Protein AF-A0A437STB2-F1 (afdb_monomer)

pLDDT: mean 73.08, std 23.07, range [29.92, 98.06]

Secondary structure (DSSP, 8-state):
--------S-SS--HHHHHHHHHTT----SS----------------------HHHHHHHHHHHHHHHHHHHHHHHHHHHHHHHHHHHHHHHHHHHHHHHHHHHHHHHHHHHHHS--S--HHHHHHHHHHHHHHHHHHHHHHHHHHHHHTT-

Nearest PDB structures (foldseek):
  5c22-assembly3_C  TM=7.220E-01  e=4.995E+00  Escherichia coli
  5c22-assembly4_D  TM=6.986E-01  e=6.053E+00  Escherichia coli
  4abm-assembly3_D  TM=5.352E-01  e=2.806E+00  Homo sapiens
  3sog-assembly1_A-2  TM=7.390E-01  e=8.890E+00  Homo sapiens

Organism: NCBI:txid2495899

Sequence (152 aa):
MRVYHKQPDQQDKTLAEWTKETNAASPPDKHGGIIGWVHHKTAPVVVPKQEVPIGTRRKRMEVSYMYLQRALAQEKEDAKEYKNMVKATQLIDKLEAEKNEYIDKTLKIDDKIISPTGISDTQVKLLSVERNALRTLTNVVDMRIDDLKEQD

Structure (mmCIF, N/CA/C/O backbone):
data_AF-A0A437STB2-F1
#
_entry.id   AF-A0A437STB2-F1
#
loop_
_atom_site.group_PDB
_atom_site.id
_atom_site.type_symbol
_atom_site.label_atom_id
_atom_site.label_alt_id
_atom_site.label_comp_id
_atom_site.label_asym_id
_atom_site.label_entity_id
_atom_site.label_seq_id
_atom_site.pdbx_PDB_ins_code
_atom_site.Cartn_x
_atom_site.Cartn_y
_atom_site.Cartn_z
_atom_site.occupancy
_atom_site.B_iso_or_equiv
_atom_site.auth_seq_id
_atom_site.auth_comp_id
_atom_site.auth_asym_id
_atom_site.auth_atom_id
_atom_site.pdbx_PDB_model_num
ATOM 1 N N . MET A 1 1 ? -5.827 -19.748 61.772 1.00 40.12 1 MET A N 1
ATOM 2 C CA . MET A 1 1 ? -6.960 -20.628 61.406 1.00 40.12 1 MET A CA 1
ATOM 3 C C . MET A 1 1 ? -7.453 -20.226 60.024 1.00 40.12 1 MET A C 1
ATOM 5 O O . MET A 1 1 ? -7.802 -19.069 59.844 1.00 40.12 1 MET A O 1
ATOM 9 N N . ARG A 1 2 ? -7.383 -21.137 59.044 1.00 36.78 2 ARG A N 1
ATOM 10 C CA . ARG A 1 2 ? -7.825 -20.923 57.655 1.00 36.78 2 ARG A CA 1
ATOM 11 C C . ARG A 1 2 ? -9.305 -21.290 57.547 1.00 36.78 2 ARG A C 1
ATOM 13 O O . ARG A 1 2 ? -9.672 -22.395 57.938 1.00 36.78 2 ARG A O 1
ATOM 20 N N . VAL A 1 3 ? -10.136 -20.387 57.037 1.00 44.88 3 VAL A N 1
ATOM 21 C CA . VAL A 1 3 ? -11.546 -20.677 56.757 1.00 44.88 3 VAL A CA 1
ATOM 22 C C . VAL A 1 3 ? -11.614 -21.235 55.338 1.00 44.88 3 VAL A C 1
ATOM 24 O O . VAL A 1 3 ? -11.353 -20.522 54.374 1.00 44.88 3 VAL A O 1
ATOM 27 N N . TYR A 1 4 ? -11.878 -22.535 55.221 1.00 46.22 4 TYR A N 1
ATOM 28 C CA . TYR A 1 4 ? -12.057 -23.224 53.946 1.00 46.22 4 TYR A CA 1
ATOM 29 C C . TYR A 1 4 ? -13.280 -22.652 53.217 1.00 46.22 4 TYR A C 1
ATOM 31 O O . TYR A 1 4 ? -14.407 -22.785 53.693 1.00 46.22 4 TYR A O 1
ATOM 39 N N . HIS A 1 5 ? -13.078 -22.040 52.051 1.00 52.22 5 HIS A N 1
ATOM 40 C CA . HIS A 1 5 ? -14.155 -21.851 51.086 1.00 52.22 5 HIS A CA 1
ATOM 41 C C . HIS A 1 5 ? -14.425 -23.213 50.447 1.00 52.22 5 HIS A C 1
ATOM 43 O O . HIS A 1 5 ? -13.621 -23.699 49.656 1.00 52.22 5 HIS A O 1
ATOM 49 N N . LYS A 1 6 ? -15.521 -23.870 50.841 1.00 51.19 6 LYS A N 1
ATOM 50 C CA . LYS A 1 6 ? -16.009 -25.053 50.129 1.00 51.19 6 LYS A CA 1
ATOM 51 C C . LYS A 1 6 ? -16.436 -24.595 48.735 1.00 51.19 6 LYS A C 1
ATOM 53 O O . LYS A 1 6 ? -17.445 -23.906 48.606 1.00 51.19 6 LYS A O 1
ATOM 58 N N . GLN A 1 7 ? -15.643 -24.921 47.720 1.00 50.00 7 GLN A N 1
ATOM 59 C CA . GLN A 1 7 ? -16.095 -24.829 46.337 1.00 50.00 7 GLN A CA 1
ATOM 60 C C . GLN A 1 7 ? -17.222 -25.855 46.131 1.00 50.00 7 GLN A C 1
ATOM 62 O O . GLN A 1 7 ? -17.138 -26.949 46.696 1.00 50.00 7 GLN A O 1
ATOM 67 N N . PRO A 1 8 ? -18.293 -25.516 45.395 1.00 49.81 8 PRO A N 1
ATOM 68 C CA . PRO A 1 8 ? -19.314 -26.486 45.040 1.00 49.81 8 PRO A CA 1
ATOM 69 C C . PRO A 1 8 ? -18.704 -27.520 44.091 1.00 49.81 8 PRO A C 1
ATOM 71 O O . PRO A 1 8 ? -18.278 -27.219 42.980 1.00 49.81 8 PRO A O 1
ATOM 74 N N . ASP A 1 9 ? -18.641 -28.739 44.602 1.00 52.25 9 ASP A N 1
ATOM 75 C CA . ASP A 1 9 ? -18.136 -29.932 43.949 1.00 52.25 9 ASP A CA 1
ATOM 76 C C . ASP A 1 9 ? -19.233 -30.469 43.021 1.00 52.25 9 ASP A C 1
ATOM 78 O O . ASP A 1 9 ? -20.062 -31.268 43.449 1.00 52.25 9 ASP A O 1
ATOM 82 N N . GLN A 1 10 ? -19.345 -29.899 41.813 1.00 57.41 10 GLN A N 1
ATOM 83 C CA . GLN A 1 10 ? -20.030 -30.482 40.645 1.00 57.41 10 GLN A CA 1
ATOM 84 C C . GLN A 1 10 ? -19.929 -29.529 39.444 1.00 57.41 10 GLN A C 1
ATOM 86 O O . GLN A 1 10 ? -20.667 -28.551 39.345 1.00 57.41 10 GLN A O 1
ATOM 91 N N . GLN A 1 11 ? -18.999 -29.818 38.531 1.00 54.62 11 GLN A N 1
ATOM 92 C CA . GLN A 1 11 ? -18.714 -28.997 37.349 1.00 54.62 11 GLN A CA 1
ATOM 93 C C . GLN A 1 11 ? -19.624 -29.258 36.134 1.00 54.62 11 GLN A C 1
ATOM 95 O O . GLN A 1 11 ? -19.541 -28.496 35.179 1.00 54.62 11 GLN A O 1
ATOM 100 N N . ASP A 1 12 ? -20.549 -30.226 36.175 1.00 54.75 12 ASP A N 1
ATOM 101 C CA . ASP A 1 12 ? -21.177 -30.722 34.934 1.00 54.75 12 ASP A CA 1
ATOM 102 C C . ASP A 1 12 ? -22.715 -30.654 34.863 1.00 54.75 12 ASP A C 1
ATOM 104 O O . ASP A 1 12 ? -23.307 -31.258 33.973 1.00 54.75 12 ASP A O 1
ATOM 108 N N . LYS A 1 13 ? -23.404 -29.918 35.747 1.00 56.41 13 LYS A N 1
ATOM 109 C CA . LYS A 1 13 ? -24.867 -29.727 35.632 1.00 56.41 13 LYS A CA 1
ATOM 110 C C . LYS A 1 13 ? -25.205 -28.307 35.198 1.00 56.41 13 LYS A C 1
ATOM 112 O O . LYS A 1 13 ? -24.822 -27.335 35.850 1.00 56.41 13 LYS A O 1
ATOM 117 N N . THR A 1 14 ? -25.961 -28.168 34.112 1.00 63.09 14 THR A N 1
ATOM 118 C CA . THR A 1 14 ? -26.430 -26.848 33.667 1.00 63.09 14 THR A CA 1
ATOM 119 C C . THR A 1 14 ? -27.496 -26.302 34.624 1.00 63.09 14 THR A C 1
ATOM 121 O O . THR A 1 14 ? -28.270 -27.049 35.224 1.00 63.09 14 THR A O 1
ATOM 124 N N . LEU A 1 15 ? -27.581 -24.972 34.756 1.00 50.19 15 LEU A N 1
ATOM 125 C CA . LEU A 1 15 ? -28.520 -24.278 35.660 1.00 50.19 15 LEU A CA 1
ATOM 126 C C . LEU A 1 15 ? -29.998 -24.688 35.441 1.00 50.19 15 LEU A C 1
ATOM 128 O O . LEU A 1 15 ? -30.824 -24.618 36.355 1.00 50.19 15 LEU A O 1
ATOM 132 N N . ALA A 1 16 ? -30.312 -25.148 34.227 1.00 55.56 16 ALA A N 1
ATOM 133 C CA . ALA A 1 16 ? -31.618 -25.648 33.807 1.00 55.56 16 ALA A CA 1
ATOM 134 C C . ALA A 1 16 ? -31.947 -27.067 34.318 1.00 55.56 16 ALA A C 1
ATOM 136 O O . ALA A 1 16 ? -33.120 -27.420 34.434 1.00 55.56 16 ALA A O 1
ATOM 137 N N . GLU A 1 17 ? -30.947 -27.894 34.626 1.00 55.19 17 GLU A N 1
ATOM 138 C CA . GLU A 1 17 ? -31.149 -29.246 35.171 1.00 55.19 17 GLU A CA 1
ATOM 139 C C . GLU A 1 17 ? -31.399 -29.201 36.682 1.00 55.19 17 GLU A C 1
ATOM 141 O O . GLU A 1 17 ? -32.272 -29.903 37.193 1.00 55.19 17 GLU A O 1
ATOM 146 N N . TRP A 1 18 ? -30.734 -28.284 37.388 1.00 51.56 18 TRP A N 1
ATOM 147 C CA . TRP A 1 18 ? -30.904 -28.090 38.833 1.00 51.56 18 TRP A CA 1
ATOM 148 C C . TRP A 1 18 ? -32.314 -27.603 39.217 1.00 51.56 18 TRP A C 1
ATOM 150 O O . TRP A 1 18 ? -32.897 -28.007 40.227 1.00 51.56 18 TRP A O 1
ATOM 160 N N . THR A 1 19 ? -32.913 -26.764 38.369 1.00 54.84 19 THR A N 1
ATOM 161 C CA . THR A 1 19 ? -34.285 -26.258 38.547 1.00 54.84 19 THR A CA 1
ATOM 162 C C . THR A 1 19 ? -35.361 -27.309 38.259 1.00 54.84 19 THR A C 1
ATOM 164 O O . THR A 1 19 ? -36.491 -27.169 38.728 1.00 54.84 19 THR A O 1
ATOM 167 N N . LYS A 1 20 ? -35.036 -28.380 37.525 1.00 55.97 20 LYS A N 1
ATOM 168 C CA . LYS A 1 20 ? -35.959 -29.499 37.287 1.00 55.97 20 LYS A CA 1
ATOM 169 C C . LYS A 1 20 ? -35.970 -30.495 38.450 1.00 55.97 20 LYS A C 1
ATOM 171 O O . LYS A 1 20 ? -37.051 -30.915 38.849 1.00 55.97 20 LYS A O 1
ATOM 176 N N . GLU A 1 21 ? -34.816 -30.815 39.041 1.00 54.25 21 GLU A N 1
ATOM 177 C CA . GLU A 1 21 ? -34.725 -31.728 40.200 1.00 54.25 21 GLU A CA 1
ATOM 178 C C . GLU A 1 21 ? -35.432 -31.167 41.449 1.00 54.25 21 GLU A C 1
ATOM 180 O O . GLU A 1 21 ? -36.109 -31.903 42.163 1.00 54.25 21 GLU A O 1
ATOM 185 N N . THR A 1 22 ? -35.345 -29.855 41.685 1.00 54.16 22 THR A N 1
ATOM 186 C CA . THR A 1 22 ? -35.959 -29.196 42.856 1.00 54.16 22 THR A CA 1
ATOM 187 C C . THR A 1 22 ? -37.484 -29.091 42.781 1.00 54.16 22 THR A C 1
ATOM 189 O O . THR A 1 22 ? -38.143 -29.094 43.818 1.00 54.16 22 THR A O 1
ATOM 192 N N . ASN A 1 23 ? -38.054 -29.061 41.574 1.00 47.94 23 ASN A N 1
ATOM 193 C CA . ASN A 1 23 ? -39.503 -28.991 41.364 1.00 47.94 23 ASN A CA 1
ATOM 194 C C . ASN A 1 23 ? -40.162 -30.365 41.143 1.00 47.94 23 ASN A C 1
ATOM 196 O O . ASN A 1 23 ? -41.381 -30.475 41.242 1.00 47.94 23 ASN A O 1
ATOM 200 N N . ALA A 1 24 ? -39.388 -31.416 40.853 1.00 47.66 24 ALA A N 1
ATOM 201 C CA . ALA A 1 24 ? -39.916 -32.762 40.607 1.00 47.66 24 ALA A CA 1
ATOM 202 C C . ALA A 1 24 ? -40.153 -33.590 41.889 1.00 47.66 24 ALA A C 1
ATOM 204 O O . ALA A 1 24 ? -40.749 -34.663 41.818 1.00 47.66 24 ALA A O 1
ATOM 205 N N . ALA A 1 25 ? -39.715 -33.111 43.059 1.00 46.84 25 ALA A N 1
ATOM 206 C CA . ALA A 1 25 ? -39.772 -33.853 44.323 1.00 46.84 25 ALA A CA 1
ATOM 207 C C . ALA A 1 25 ? -41.051 -33.627 45.161 1.00 46.84 25 ALA A C 1
ATOM 209 O O . ALA A 1 25 ? -41.093 -34.018 46.327 1.00 46.84 25 ALA A O 1
ATOM 210 N N . SER A 1 26 ? -42.105 -33.018 44.610 1.00 45.41 26 SER A N 1
ATOM 211 C CA . SER A 1 26 ? -43.399 -32.904 45.300 1.00 45.41 26 SER A CA 1
ATOM 212 C C . SER A 1 26 ? -44.495 -33.655 44.540 1.00 45.41 26 SER A C 1
ATOM 214 O O . SER A 1 26 ? -44.854 -33.242 43.436 1.00 45.41 26 SER A O 1
ATOM 216 N N . PRO A 1 27 ? -45.062 -34.741 45.101 1.00 41.38 27 PRO A N 1
ATOM 217 C CA . PRO A 1 27 ? -46.317 -35.287 44.604 1.00 41.38 27 PRO A CA 1
ATOM 218 C C . PRO A 1 27 ? -47.457 -34.294 44.898 1.00 41.38 27 PRO A C 1
ATOM 220 O O . PRO A 1 27 ? -47.394 -33.566 45.891 1.00 41.38 27 PRO A O 1
ATOM 223 N N . PRO A 1 28 ? -48.513 -34.248 44.069 1.00 41.75 28 PRO A N 1
ATOM 224 C CA . PRO A 1 28 ? -49.633 -33.351 44.301 1.00 41.75 28 PRO A CA 1
ATOM 225 C C . PRO A 1 28 ? -50.533 -33.924 45.403 1.00 41.75 28 PRO A C 1
ATOM 227 O O . PRO A 1 28 ? -51.248 -34.903 45.175 1.00 41.75 28 PRO A O 1
ATOM 230 N N . ASP A 1 29 ? -50.525 -33.304 46.584 1.00 39.38 29 ASP A N 1
ATOM 231 C CA . ASP A 1 29 ? -51.465 -33.648 47.650 1.00 39.38 29 ASP A CA 1
ATOM 232 C C . ASP A 1 29 ? -52.895 -33.278 47.236 1.00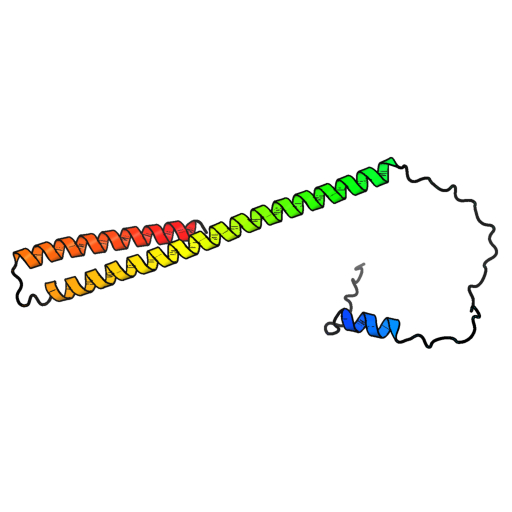 39.38 29 ASP A C 1
ATOM 234 O O . ASP A 1 29 ? -53.276 -32.113 47.084 1.00 39.38 29 ASP A O 1
ATOM 238 N N . LYS A 1 30 ? -53.708 -34.320 47.053 1.00 47.50 30 LYS A N 1
ATOM 239 C CA . LYS A 1 30 ? -55.164 -34.235 47.064 1.00 47.50 30 LYS A CA 1
ATOM 240 C C . LYS A 1 30 ? -55.575 -34.237 48.535 1.00 47.50 30 LYS A C 1
ATOM 242 O O . LYS A 1 30 ? -55.362 -35.233 49.213 1.00 47.50 30 LYS A O 1
ATOM 247 N N . HIS A 1 31 ? -56.194 -33.141 48.971 1.00 35.59 31 HIS A N 1
ATOM 248 C CA . HIS A 1 31 ? -56.654 -32.826 50.335 1.00 35.59 31 HIS A CA 1
ATOM 249 C C . HIS A 1 31 ? -55.629 -32.084 51.201 1.00 35.59 31 HIS A C 1
ATOM 251 O O . HIS A 1 31 ? -54.614 -32.616 51.628 1.00 35.59 31 HIS A O 1
ATOM 257 N N . GLY A 1 32 ? -55.946 -30.813 51.464 1.00 40.25 32 GLY A N 1
ATOM 258 C CA . GLY A 1 32 ? -55.163 -29.932 52.316 1.00 40.25 32 GLY A CA 1
ATOM 259 C C . GLY A 1 32 ? -55.100 -30.415 53.764 1.00 40.25 32 GLY A C 1
ATOM 260 O O . GLY A 1 32 ? -56.118 -30.740 54.372 1.00 40.25 32 GLY A O 1
ATOM 261 N N . GLY A 1 33 ? -53.893 -30.398 54.319 1.00 29.92 33 GLY A N 1
ATOM 262 C CA . GLY A 1 33 ? -53.628 -30.661 55.727 1.00 29.92 33 GLY A CA 1
ATOM 263 C C . GLY A 1 33 ? -52.157 -30.412 56.042 1.00 29.92 33 GLY A C 1
ATOM 264 O O . GLY A 1 33 ? -51.283 -31.135 55.590 1.00 29.92 33 GLY A O 1
ATOM 265 N N . ILE A 1 34 ? -51.896 -29.343 56.786 1.00 37.47 34 ILE A N 1
ATOM 266 C CA . ILE A 1 34 ? -50.579 -28.806 57.147 1.00 37.47 34 ILE A CA 1
ATOM 267 C C . ILE A 1 34 ? -49.876 -29.721 58.169 1.00 37.47 34 ILE A C 1
ATOM 269 O O . ILE A 1 34 ? -50.467 -30.066 59.189 1.00 37.47 34 ILE A O 1
ATOM 273 N N . ILE A 1 35 ? -48.590 -30.016 57.961 1.00 36.50 35 ILE A N 1
ATOM 274 C CA . ILE A 1 35 ? -47.659 -30.582 58.958 1.00 36.50 35 ILE A CA 1
ATOM 275 C C . ILE A 1 35 ? -46.430 -29.655 58.945 1.00 36.50 35 ILE A C 1
ATOM 277 O O . ILE A 1 35 ? -45.842 -29.464 57.892 1.00 36.50 35 ILE A O 1
ATOM 281 N N . GLY A 1 36 ? -45.938 -28.983 59.983 1.00 33.03 36 GLY A N 1
ATOM 282 C CA . GLY A 1 36 ? -46.266 -28.842 61.395 1.00 33.03 36 GLY A CA 1
ATOM 283 C C . GLY A 1 36 ? -45.069 -28.103 62.015 1.00 33.03 36 GLY A C 1
ATOM 284 O O . GLY A 1 36 ? -44.032 -28.712 62.253 1.00 33.03 36 GLY A O 1
ATOM 285 N N . TRP A 1 37 ? -45.162 -26.781 62.209 1.00 33.25 37 TRP A N 1
ATOM 286 C CA . TRP A 1 37 ? -44.113 -25.992 62.873 1.00 33.25 37 TRP A CA 1
ATOM 287 C C . TRP A 1 37 ? -44.360 -25.978 64.383 1.00 33.25 37 TRP A C 1
ATOM 289 O O . TRP A 1 37 ? -45.382 -25.474 64.854 1.00 33.25 37 TRP A O 1
ATOM 299 N N . VAL A 1 38 ? -43.407 -26.521 65.141 1.00 36.69 38 VAL A N 1
ATOM 300 C CA . VAL A 1 38 ? -43.392 -26.525 66.610 1.00 36.69 38 VAL A CA 1
ATOM 301 C C . VAL A 1 38 ? -43.491 -25.086 67.133 1.00 36.69 38 VAL A C 1
ATOM 303 O O . VAL A 1 38 ? -42.616 -24.258 66.890 1.00 36.69 38 VAL A O 1
ATOM 306 N N . HIS A 1 39 ? -44.575 -24.776 67.846 1.00 33.34 39 HIS A N 1
ATOM 307 C CA . HIS A 1 39 ? -44.790 -23.481 68.492 1.00 33.34 39 HIS A CA 1
ATOM 308 C C . HIS A 1 39 ? -43.997 -23.395 69.804 1.00 33.34 39 HIS A C 1
ATOM 310 O O . HIS A 1 39 ? -44.424 -23.921 70.833 1.00 33.34 39 HIS A O 1
ATOM 316 N N . HIS A 1 40 ? -42.873 -22.676 69.802 1.00 37.44 40 HIS A N 1
ATOM 317 C CA . HIS A 1 40 ? -42.320 -22.128 71.040 1.00 37.44 40 HIS A CA 1
ATOM 318 C C . HIS A 1 40 ? -43.216 -20.973 71.510 1.00 37.44 40 HIS A C 1
ATOM 320 O O . HIS A 1 40 ? -43.413 -19.990 70.798 1.00 37.44 40 HIS A O 1
ATOM 326 N N . LYS A 1 41 ? -43.792 -21.104 72.711 1.00 43.00 41 LYS A N 1
ATOM 327 C CA . LYS A 1 41 ? -44.572 -20.050 73.371 1.00 43.00 41 LYS A CA 1
ATOM 328 C C . LYS A 1 41 ? -43.631 -18.963 73.895 1.00 43.00 41 LYS A C 1
ATOM 330 O O . LYS A 1 41 ? -43.239 -18.987 75.057 1.00 43.00 41 LYS A O 1
ATOM 335 N N . THR A 1 42 ? -43.307 -17.991 73.060 1.00 44.72 42 THR A N 1
ATOM 336 C CA . THR A 1 42 ? -42.838 -16.677 73.504 1.00 44.72 42 THR A CA 1
ATOM 337 C C . THR A 1 42 ? -43.772 -15.639 72.908 1.00 44.72 42 THR A C 1
ATOM 339 O O . THR A 1 42 ? -44.008 -15.616 71.702 1.00 44.72 42 THR A O 1
ATOM 342 N N . ALA A 1 43 ? -44.379 -14.828 73.778 1.00 38.41 43 ALA A N 1
ATOM 343 C CA . ALA A 1 43 ? -45.224 -13.712 73.373 1.00 38.41 43 ALA A CA 1
ATOM 344 C C . ALA A 1 43 ? -44.484 -12.865 72.322 1.00 38.41 43 ALA A C 1
ATOM 346 O O . ALA A 1 43 ? -43.274 -12.660 72.472 1.00 38.41 43 ALA A O 1
ATOM 347 N N . PRO A 1 44 ? -45.159 -12.380 71.265 1.00 37.50 44 PRO A N 1
ATOM 348 C CA . PRO A 1 44 ? -44.499 -11.549 70.278 1.00 37.50 44 PRO A CA 1
ATOM 349 C C . PRO A 1 44 ? -44.028 -10.279 70.983 1.00 37.50 44 PRO A C 1
ATOM 351 O O . PRO A 1 44 ? -44.833 -9.455 71.417 1.00 37.50 44 PRO A O 1
ATOM 354 N N . VAL A 1 45 ? -42.710 -10.122 71.109 1.00 38.56 45 VAL A N 1
ATOM 355 C CA . VAL A 1 45 ? -42.119 -8.808 71.340 1.00 38.56 45 VAL A CA 1
ATOM 356 C C . VAL A 1 45 ? -42.608 -7.962 70.174 1.00 38.56 45 VAL A C 1
ATOM 358 O O . VAL A 1 45 ? -42.305 -8.264 69.019 1.00 38.56 45 VAL A O 1
ATOM 361 N N . VAL A 1 46 ? -43.425 -6.950 70.464 1.00 41.53 46 VAL A N 1
ATOM 362 C CA . VAL A 1 46 ? -43.796 -5.930 69.487 1.00 41.53 46 VAL A CA 1
ATOM 363 C C . VAL A 1 46 ? -42.508 -5.186 69.159 1.00 41.53 46 VAL A C 1
ATOM 365 O O . VAL A 1 46 ? -42.150 -4.210 69.810 1.00 41.53 46 VAL A O 1
ATOM 368 N N . VAL A 1 47 ? -41.761 -5.700 68.184 1.00 39.66 47 VAL A N 1
ATOM 369 C CA . VAL A 1 47 ? -40.695 -4.949 67.538 1.00 39.66 47 VAL A CA 1
ATOM 370 C C . VAL A 1 47 ? -41.416 -3.797 66.846 1.00 39.66 47 VAL A C 1
ATOM 372 O O . VAL A 1 47 ? -42.288 -4.063 66.008 1.00 39.66 47 VAL A O 1
ATOM 375 N N . PRO A 1 48 ? -41.134 -2.531 67.201 1.00 41.94 48 PRO A N 1
ATOM 376 C CA . PRO A 1 48 ? -41.678 -1.409 66.458 1.00 41.94 48 PRO A CA 1
ATOM 377 C C . PRO A 1 48 ? -41.354 -1.660 64.990 1.00 41.94 48 PRO A C 1
ATOM 379 O O . PRO A 1 48 ? -40.200 -1.952 64.668 1.00 41.94 48 PRO A O 1
ATOM 382 N N . LYS A 1 49 ? -42.355 -1.599 64.102 1.00 45.91 49 LYS A N 1
ATOM 383 C CA . LYS A 1 49 ? -42.087 -1.529 62.664 1.00 45.91 49 LYS A CA 1
ATOM 384 C C . LYS A 1 49 ? -41.189 -0.317 62.485 1.00 45.91 49 LYS A C 1
ATOM 386 O O . LYS A 1 49 ? -41.661 0.813 62.539 1.00 45.91 49 LYS A O 1
ATOM 391 N N . GLN A 1 50 ? -39.889 -0.556 62.362 1.00 49.12 50 GLN A N 1
ATOM 392 C CA . GLN A 1 50 ? -38.942 0.483 62.042 1.00 49.12 50 GLN A CA 1
ATOM 393 C C . GLN A 1 50 ? -39.282 0.850 60.605 1.00 49.12 50 GLN A C 1
ATOM 395 O O . GLN A 1 50 ? -38.936 0.132 59.667 1.00 49.12 50 GLN A O 1
ATOM 400 N N . GLU A 1 51 ? -40.095 1.893 60.453 1.00 44.03 51 GLU A N 1
ATOM 401 C CA . GLU A 1 51 ? -40.370 2.504 59.168 1.00 44.03 51 GLU A CA 1
ATOM 402 C C . GLU A 1 51 ? -39.011 2.865 58.587 1.00 44.03 51 GLU A C 1
ATOM 404 O O . GLU A 1 51 ? -38.341 3.791 59.045 1.00 44.03 51 GLU A O 1
ATOM 409 N N . VAL A 1 52 ? -38.542 2.058 57.633 1.00 47.28 52 VAL A N 1
ATOM 410 C CA . VAL A 1 52 ? -37.342 2.389 56.877 1.00 47.28 52 VAL A CA 1
ATOM 411 C C . VAL A 1 52 ? -37.659 3.737 56.239 1.00 47.28 52 VAL A C 1
ATOM 413 O O . VAL A 1 52 ? -38.625 3.804 55.471 1.00 47.28 52 VAL A O 1
ATOM 416 N N . PRO A 1 53 ? -36.933 4.816 56.582 1.00 47.16 53 PRO A N 1
ATOM 417 C CA . PRO A 1 53 ? -37.320 6.148 56.159 1.00 47.16 53 PRO A CA 1
ATOM 418 C C . PRO A 1 53 ? -37.470 6.154 54.639 1.00 47.16 53 PRO A C 1
ATOM 420 O O . PRO A 1 53 ? -36.595 5.684 53.917 1.00 47.16 53 PRO A O 1
ATOM 423 N N . ILE A 1 54 ? -38.584 6.682 54.129 1.00 49.66 54 ILE A N 1
ATOM 424 C CA . ILE A 1 54 ? -38.904 6.713 52.688 1.00 49.66 54 ILE A CA 1
ATOM 425 C C . ILE A 1 54 ? -37.733 7.301 51.859 1.00 49.66 54 ILE A C 1
ATOM 427 O O . ILE A 1 54 ? -37.533 6.945 50.694 1.00 49.66 54 ILE A O 1
ATOM 431 N N . GLY A 1 55 ? -36.884 8.122 52.488 1.00 51.78 55 GLY A N 1
ATOM 432 C CA . GLY A 1 55 ? -35.645 8.657 51.925 1.00 51.78 55 GLY A CA 1
ATOM 433 C C . GLY A 1 55 ? -34.537 7.637 51.601 1.00 51.78 55 GLY A C 1
ATOM 434 O O . GLY A 1 55 ? -33.812 7.855 50.632 1.00 51.78 55 GLY A O 1
ATOM 435 N N . THR A 1 56 ? -34.378 6.520 52.325 1.00 52.31 56 THR A N 1
ATOM 436 C CA . THR A 1 56 ? -33.314 5.528 52.033 1.00 52.31 56 THR A CA 1
ATOM 437 C C . THR A 1 56 ? -33.632 4.664 50.814 1.00 52.31 56 THR A C 1
ATOM 439 O O . THR A 1 56 ? -32.717 4.293 50.078 1.00 52.31 56 THR A O 1
ATOM 442 N N . ARG A 1 57 ? -34.913 4.387 50.532 1.00 52.69 57 ARG A N 1
ATOM 443 C CA . ARG A 1 57 ? -35.333 3.603 49.352 1.00 52.69 57 ARG A CA 1
ATOM 444 C C . ARG A 1 57 ? -35.154 4.379 48.042 1.00 52.69 57 ARG A C 1
ATOM 446 O O . ARG A 1 57 ? -34.703 3.799 47.057 1.00 52.69 57 ARG A O 1
ATOM 453 N N . ARG A 1 58 ? -35.441 5.690 48.047 1.00 54.09 58 ARG A N 1
ATOM 454 C CA . ARG A 1 58 ? -35.184 6.598 46.910 1.00 54.09 58 ARG A CA 1
ATOM 455 C C . ARG A 1 58 ? -33.693 6.702 46.593 1.00 54.09 58 ARG A C 1
ATOM 457 O O . ARG A 1 58 ? -33.306 6.424 45.464 1.00 54.09 58 ARG A O 1
ATOM 464 N N . LYS A 1 59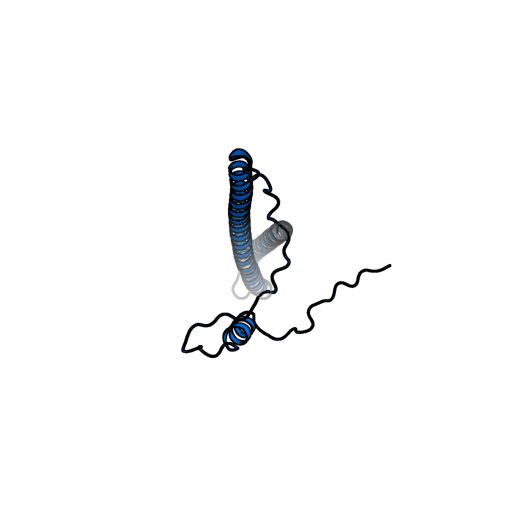 ? -32.858 6.964 47.606 1.00 56.59 59 LYS A N 1
ATOM 465 C CA . LYS A 1 59 ? -31.395 7.037 47.447 1.00 56.59 59 LYS A CA 1
ATOM 466 C C . LYS A 1 59 ? -30.798 5.735 46.898 1.00 56.59 59 LYS A C 1
ATOM 468 O O . LYS A 1 59 ? -29.908 5.771 46.060 1.00 56.59 59 LYS A O 1
ATOM 473 N N . ARG A 1 60 ? -31.307 4.569 47.321 1.00 58.22 60 ARG A N 1
ATOM 474 C CA . ARG A 1 60 ? -30.847 3.263 46.810 1.00 58.22 60 ARG A CA 1
ATOM 475 C C . ARG A 1 60 ? -31.204 3.044 45.332 1.00 58.22 60 ARG A C 1
ATOM 477 O O . ARG A 1 60 ? -30.389 2.492 44.598 1.00 58.22 60 ARG A O 1
ATOM 484 N N . MET A 1 61 ? -32.387 3.486 44.893 1.00 62.25 61 MET A N 1
ATOM 485 C CA . MET A 1 61 ? -32.780 3.456 43.474 1.00 62.25 61 MET A CA 1
ATOM 486 C C . MET A 1 61 ? -31.975 4.444 42.627 1.00 62.25 61 MET A C 1
ATOM 488 O O . MET A 1 61 ? -31.541 4.072 41.543 1.00 62.25 61 MET A O 1
ATOM 492 N N . GLU A 1 62 ? -31.725 5.658 43.122 1.00 62.69 62 GLU A N 1
ATOM 493 C CA . GLU A 1 62 ? -30.885 6.649 42.433 1.00 62.69 62 GLU A CA 1
ATOM 494 C C . GLU A 1 62 ? -29.466 6.119 42.207 1.00 62.69 62 GLU A C 1
ATOM 496 O O . GLU A 1 62 ? -28.950 6.190 41.095 1.00 62.69 62 GLU A O 1
ATOM 501 N N . VAL A 1 63 ? -28.863 5.500 43.226 1.00 67.81 63 VAL A N 1
ATOM 502 C CA . VAL A 1 63 ? -27.537 4.878 43.109 1.00 67.81 63 VAL A CA 1
ATOM 503 C C . VAL A 1 63 ? -27.548 3.745 42.077 1.00 67.81 63 VAL A C 1
ATOM 505 O O . VAL A 1 63 ? -26.684 3.709 41.205 1.00 67.81 63 VAL A O 1
ATOM 508 N N . SER A 1 64 ? -28.544 2.853 42.114 1.00 75.50 64 SER A N 1
ATOM 509 C CA . SER A 1 64 ? -28.675 1.760 41.137 1.00 75.50 64 SER A CA 1
ATOM 510 C C . SER A 1 64 ? -28.849 2.267 39.702 1.00 75.50 64 SER A C 1
ATOM 512 O O . SER A 1 64 ? -28.281 1.698 38.774 1.00 75.50 64 SER A O 1
ATOM 514 N N . TYR A 1 65 ? -29.619 3.337 39.515 1.00 76.44 65 TYR A N 1
ATOM 515 C CA . TYR A 1 65 ? -29.843 3.946 38.209 1.00 76.44 65 TYR A CA 1
ATOM 516 C C . TYR A 1 65 ? -28.571 4.616 37.673 1.00 76.44 65 TYR A C 1
ATOM 518 O O . TYR A 1 65 ? -28.242 4.448 36.503 1.00 76.44 65 TYR A O 1
ATOM 526 N N . MET A 1 66 ? -27.794 5.281 38.533 1.00 76.75 66 MET A N 1
ATOM 527 C CA . MET A 1 66 ? -26.496 5.861 38.164 1.00 76.75 66 MET A CA 1
ATOM 528 C C . MET A 1 66 ? -25.482 4.799 37.714 1.00 76.75 66 MET A C 1
ATOM 530 O O . MET A 1 66 ? -24.749 5.028 36.752 1.00 76.75 66 MET A O 1
ATOM 534 N N . TYR A 1 67 ? -25.446 3.628 38.363 1.00 82.50 67 TYR A N 1
ATOM 535 C CA . TYR A 1 67 ? -24.603 2.511 37.916 1.00 82.50 67 TYR A CA 1
ATOM 536 C C . TYR A 1 67 ? -25.029 1.981 36.544 1.00 82.50 67 TYR A C 1
ATOM 538 O O . TYR A 1 67 ? -24.173 1.776 35.688 1.00 82.50 67 TYR A O 1
ATOM 546 N N . LEU A 1 68 ? -26.335 1.824 36.307 1.00 83.25 68 LEU A N 1
ATOM 547 C CA . LEU A 1 68 ? -26.859 1.411 35.001 1.00 83.25 68 LEU A CA 1
ATOM 548 C C . LEU A 1 68 ? -26.548 2.441 33.909 1.00 83.25 68 LEU A C 1
ATOM 550 O O . LEU A 1 68 ? -26.134 2.064 32.819 1.00 83.25 68 LEU A O 1
ATOM 554 N N . GLN A 1 69 ? -26.682 3.739 34.196 1.00 84.44 69 GLN A N 1
ATOM 555 C CA . GLN A 1 69 ? -26.323 4.793 33.244 1.00 84.44 69 GLN A CA 1
ATOM 556 C C . GLN A 1 69 ? -24.829 4.794 32.906 1.00 84.44 69 GLN A C 1
ATOM 558 O O . GLN A 1 69 ? -24.480 4.959 31.740 1.00 84.44 69 GLN A O 1
ATOM 563 N N . ARG A 1 70 ? -23.950 4.582 33.897 1.00 84.06 70 ARG A N 1
ATOM 564 C CA . ARG A 1 70 ? -22.506 4.437 33.656 1.00 84.06 70 ARG A CA 1
ATOM 565 C C . ARG A 1 70 ? -22.185 3.192 32.837 1.00 84.06 70 ARG A C 1
ATOM 567 O O . ARG A 1 70 ? -21.399 3.298 31.908 1.00 84.06 70 ARG A O 1
ATOM 574 N N . ALA A 1 71 ? -22.811 2.054 33.136 1.00 84.62 71 ALA A N 1
ATOM 575 C CA . ALA A 1 71 ? -22.620 0.824 32.369 1.00 84.62 71 ALA A CA 1
ATOM 576 C C . ALA A 1 71 ? -23.061 0.992 30.904 1.00 84.62 71 ALA A C 1
ATOM 578 O O . ALA A 1 71 ? -22.309 0.654 30.000 1.00 84.62 71 ALA A O 1
ATOM 579 N N . LEU A 1 72 ? -24.224 1.610 30.666 1.00 86.75 72 LEU A N 1
ATOM 580 C CA . LEU A 1 72 ? -24.706 1.926 29.315 1.00 86.75 72 LEU A CA 1
ATOM 581 C C . LEU A 1 72 ? -23.820 2.947 28.584 1.00 86.75 72 LEU A C 1
ATOM 583 O O . LEU A 1 72 ? -23.742 2.930 27.358 1.00 86.75 72 LEU A O 1
ATOM 587 N N . ALA A 1 73 ? -23.201 3.883 29.307 1.00 85.25 73 ALA A N 1
ATOM 588 C CA . ALA A 1 73 ? -22.247 4.823 28.722 1.00 85.25 73 ALA A CA 1
ATOM 589 C C . ALA A 1 73 ? -20.940 4.118 28.338 1.00 85.25 73 ALA A C 1
ATOM 591 O O . ALA A 1 73 ? -20.443 4.353 27.242 1.00 85.25 73 ALA A O 1
ATOM 592 N N . GLN A 1 74 ? -20.445 3.224 29.197 1.00 82.44 74 GLN A N 1
ATOM 593 C CA . GLN A 1 74 ? -19.263 2.409 28.930 1.00 82.44 74 GLN A CA 1
ATOM 594 C C . GLN A 1 74 ? -19.474 1.526 27.696 1.00 82.44 74 GLN A C 1
ATOM 596 O O . GLN A 1 74 ? -18.701 1.611 26.755 1.00 82.44 74 GLN A O 1
ATOM 601 N N . GLU A 1 75 ? -20.595 0.805 27.628 1.00 82.12 75 GLU A N 1
ATOM 602 C CA . GLU A 1 75 ? -20.943 -0.046 26.481 1.00 82.12 75 GLU A CA 1
ATOM 603 C C . GLU A 1 75 ? -20.978 0.738 25.154 1.00 82.12 75 GLU A C 1
ATOM 605 O O . GLU A 1 75 ? -20.577 0.238 24.104 1.00 82.12 75 GLU A O 1
ATOM 610 N N . LYS A 1 76 ? -21.421 2.003 25.187 1.00 87.19 76 LYS A N 1
ATOM 611 C CA . LYS A 1 76 ? -21.408 2.881 24.007 1.00 87.19 76 LYS A CA 1
ATOM 612 C C . LYS A 1 76 ? -20.006 3.321 23.601 1.00 87.19 76 LYS A C 1
ATOM 614 O O . LYS A 1 76 ? -19.781 3.500 22.406 1.00 87.19 76 LYS A O 1
ATOM 619 N N . GLU A 1 77 ? -19.110 3.562 24.553 1.00 86.12 77 GLU A N 1
ATOM 620 C CA . GLU A 1 77 ? -17.714 3.893 24.255 1.00 86.12 77 GLU A CA 1
ATOM 621 C C . GLU A 1 77 ? -16.973 2.662 23.722 1.00 86.12 77 GLU A C 1
ATOM 623 O O . GLU A 1 77 ? -16.395 2.743 22.639 1.00 86.12 77 GLU A O 1
ATOM 628 N N . ASP A 1 78 ? -17.132 1.503 24.363 1.00 85.12 78 ASP A N 1
ATOM 629 C CA . ASP A 1 78 ? -16.550 0.232 23.917 1.00 85.12 78 ASP A CA 1
ATOM 630 C C . ASP A 1 78 ? -17.011 -0.116 22.481 1.00 85.12 78 ASP A C 1
ATOM 632 O O . ASP A 1 78 ? -16.225 -0.527 21.624 1.00 85.12 78 ASP A O 1
ATOM 636 N N . ALA A 1 79 ? -18.288 0.125 22.153 1.00 84.50 79 ALA A N 1
ATOM 637 C CA . ALA A 1 79 ? -18.815 -0.076 20.801 1.00 84.50 79 ALA A CA 1
ATOM 638 C C . ALA A 1 79 ? -18.225 0.896 19.758 1.00 84.50 79 ALA A C 1
ATOM 640 O O . ALA A 1 79 ? -18.081 0.537 18.582 1.00 84.50 79 ALA A O 1
ATOM 641 N N . LYS A 1 80 ? -17.897 2.137 20.146 1.00 87.25 80 LYS A N 1
ATOM 642 C CA . LYS A 1 80 ? -17.213 3.092 19.255 1.00 87.25 80 LYS A CA 1
ATOM 643 C C . LYS A 1 80 ? -15.766 2.679 19.025 1.00 87.25 80 LYS A C 1
ATOM 645 O O . LYS A 1 80 ? -15.310 2.744 17.886 1.00 87.25 80 LYS A O 1
ATOM 650 N N . GLU A 1 81 ? -15.079 2.256 20.079 1.00 85.50 81 GLU A N 1
ATOM 651 C CA . GLU A 1 81 ? -13.703 1.771 20.026 1.00 85.50 81 GLU A CA 1
ATOM 652 C C . GLU A 1 81 ? -13.596 0.552 19.107 1.00 85.50 81 GLU A C 1
ATOM 654 O O . GLU A 1 81 ? -12.844 0.586 18.135 1.00 85.50 81 GLU A O 1
ATOM 659 N N . TYR A 1 82 ? -14.475 -0.440 19.281 1.00 81.94 82 TYR A N 1
ATOM 660 C CA . TYR A 1 82 ? -14.561 -1.594 18.384 1.00 81.94 82 TYR A CA 1
ATOM 661 C C . TYR A 1 82 ? -14.786 -1.184 16.920 1.00 81.94 82 TYR A C 1
ATOM 663 O O . TYR A 1 82 ? -14.133 -1.687 16.006 1.00 81.94 82 TYR A O 1
ATOM 671 N N . LYS A 1 83 ? -15.682 -0.221 16.668 1.00 87.81 83 LYS A N 1
ATOM 672 C CA . LYS A 1 83 ? -15.926 0.290 15.311 1.00 87.81 83 LYS A CA 1
ATOM 673 C C . LYS A 1 83 ? -14.698 0.987 14.717 1.00 87.81 83 LYS A C 1
ATOM 675 O O . LYS A 1 83 ? -14.528 0.954 13.498 1.00 87.81 83 LYS A O 1
ATOM 680 N N . ASN A 1 84 ? -13.887 1.651 15.535 1.00 86.00 84 ASN A N 1
ATOM 681 C CA . ASN A 1 84 ? -12.655 2.290 15.084 1.00 86.00 84 ASN A CA 1
ATOM 682 C C . ASN A 1 84 ? -11.576 1.248 14.778 1.00 86.00 84 ASN A C 1
ATOM 684 O O . ASN A 1 84 ? -11.006 1.313 13.693 1.00 86.00 84 ASN A O 1
ATOM 688 N N . MET A 1 85 ? -11.406 0.246 15.643 1.00 85.88 85 MET A N 1
ATOM 689 C CA . MET A 1 85 ? -10.496 -0.882 15.424 1.00 85.88 85 MET A CA 1
ATOM 690 C C . MET A 1 85 ? -10.816 -1.608 14.108 1.00 85.88 85 MET A C 1
ATOM 692 O O . MET A 1 85 ? -9.955 -1.762 13.252 1.00 85.88 85 MET A O 1
ATOM 696 N N . VAL A 1 86 ? -12.091 -1.937 13.858 1.00 86.56 86 VAL A N 1
ATOM 697 C CA . VAL A 1 86 ? -12.511 -2.580 12.595 1.00 86.56 86 VAL A CA 1
ATOM 698 C C . VAL A 1 86 ? -12.161 -1.729 11.368 1.00 86.56 86 VAL A C 1
ATOM 700 O O . VAL A 1 86 ? -11.778 -2.263 10.327 1.00 86.56 86 VAL A O 1
ATOM 703 N N . LYS A 1 87 ? -12.287 -0.399 11.458 1.00 86.94 87 LYS A N 1
ATOM 704 C CA . LYS A 1 87 ? -11.895 0.498 10.360 1.00 86.94 87 LYS A CA 1
ATOM 705 C C . LYS A 1 87 ? -10.380 0.551 10.168 1.00 86.94 87 LYS A C 1
ATOM 707 O O . LYS A 1 87 ? -9.951 0.654 9.022 1.00 86.94 87 LYS A O 1
ATOM 712 N N . ALA A 1 88 ? -9.605 0.516 11.252 1.00 86.75 88 ALA A N 1
ATOM 713 C CA . ALA A 1 88 ? -8.147 0.492 11.202 1.00 86.75 88 ALA A CA 1
ATOM 714 C C . ALA A 1 88 ? -7.656 -0.779 10.500 1.00 86.75 88 ALA A C 1
ATOM 716 O O . ALA A 1 88 ? -6.930 -0.681 9.512 1.00 86.75 88 ALA A O 1
ATOM 717 N N . THR A 1 89 ? -8.184 -1.949 10.876 1.00 89.12 89 THR A N 1
ATOM 718 C CA . THR A 1 89 ? -7.858 -3.222 10.213 1.00 89.12 89 THR A CA 1
ATOM 719 C C . THR A 1 89 ? -8.214 -3.201 8.722 1.00 89.12 89 THR A C 1
ATOM 721 O O . THR A 1 89 ? -7.378 -3.511 7.882 1.00 89.12 89 THR A O 1
ATOM 724 N N . GLN A 1 90 ? -9.412 -2.722 8.356 1.00 93.44 90 GLN A N 1
ATOM 725 C CA . GLN A 1 90 ? -9.810 -2.587 6.943 1.00 93.44 90 GLN A CA 1
ATOM 726 C C . GLN A 1 90 ? -8.920 -1.628 6.142 1.00 93.44 90 GLN A C 1
ATOM 728 O O . GLN A 1 90 ? -8.822 -1.750 4.919 1.00 93.44 90 GLN A O 1
ATOM 733 N N . LEU A 1 91 ? -8.347 -0.613 6.793 1.00 94.06 91 LEU A N 1
ATOM 734 C CA . LEU A 1 91 ? -7.414 0.307 6.154 1.00 94.06 91 LEU A CA 1
ATOM 735 C C . LEU A 1 91 ? -6.058 -0.367 5.934 1.00 94.06 91 LEU A C 1
ATOM 737 O O . LEU A 1 91 ? -5.510 -0.242 4.842 1.00 94.06 91 LEU A O 1
ATOM 741 N N . ILE A 1 92 ? -5.560 -1.101 6.931 1.00 94.88 92 ILE A N 1
ATOM 742 C CA . ILE A 1 92 ? -4.328 -1.890 6.825 1.00 94.88 92 ILE A CA 1
ATOM 743 C C . ILE A 1 92 ? -4.441 -2.893 5.672 1.00 94.88 92 ILE A C 1
ATOM 745 O O . ILE A 1 92 ? -3.577 -2.893 4.800 1.00 94.88 92 ILE A O 1
ATOM 749 N N . ASP A 1 93 ? -5.542 -3.644 5.579 1.00 95.94 93 ASP A N 1
ATOM 750 C CA . ASP A 1 93 ? -5.763 -4.615 4.496 1.00 95.94 93 ASP A CA 1
ATOM 751 C C . ASP A 1 93 ? -5.685 -3.966 3.101 1.00 95.94 93 ASP A C 1
ATOM 753 O O . ASP A 1 93 ? -5.127 -4.524 2.153 1.00 95.94 93 ASP A O 1
ATOM 757 N N . LYS A 1 94 ? -6.237 -2.753 2.957 1.00 96.62 94 LYS A N 1
ATOM 758 C CA . LYS A 1 94 ? -6.181 -1.998 1.695 1.00 96.62 94 LYS A CA 1
ATOM 759 C C . LYS A 1 94 ? -4.767 -1.541 1.362 1.00 96.62 94 LYS A C 1
ATOM 761 O O . LYS A 1 94 ? -4.377 -1.614 0.200 1.00 96.62 94 LYS A O 1
ATOM 766 N N . LEU A 1 95 ? -4.020 -1.074 2.360 1.00 96.94 95 LEU A N 1
ATOM 767 C CA . LEU A 1 95 ? -2.630 -0.657 2.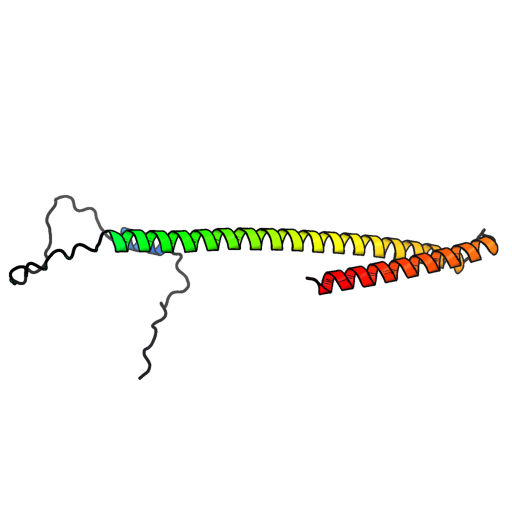184 1.00 96.94 95 LEU A CA 1
ATOM 768 C C . LEU A 1 95 ? -1.737 -1.852 1.831 1.00 96.94 95 LEU A C 1
ATOM 770 O O . LEU A 1 95 ? -0.887 -1.736 0.954 1.00 96.94 95 LEU A O 1
ATOM 774 N N . GLU A 1 96 ? -1.962 -3.020 2.437 1.00 97.00 96 GLU A N 1
ATOM 775 C CA . GLU A 1 96 ? -1.250 -4.254 2.086 1.00 97.00 96 GLU A CA 1
ATOM 776 C C . GLU A 1 96 ? -1.546 -4.690 0.640 1.00 97.00 96 GLU A C 1
ATOM 778 O O . GLU A 1 96 ? -0.634 -5.087 -0.091 1.00 97.00 96 GLU A O 1
ATOM 783 N N . ALA A 1 97 ? -2.794 -4.554 0.183 1.00 97.69 97 ALA A N 1
ATOM 784 C CA . ALA A 1 97 ? -3.147 -4.801 -1.214 1.00 97.69 97 ALA A CA 1
ATOM 785 C C . ALA A 1 97 ? -2.449 -3.820 -2.177 1.00 97.69 97 ALA A C 1
ATOM 787 O O . ALA A 1 97 ? -1.891 -4.245 -3.191 1.00 97.69 97 ALA A O 1
ATOM 788 N N . GLU A 1 98 ? -2.433 -2.526 -1.847 1.00 97.50 98 GLU A N 1
ATOM 789 C CA . GLU A 1 98 ? -1.771 -1.484 -2.643 1.00 97.50 98 GLU A CA 1
ATOM 790 C C . GLU A 1 98 ? -0.248 -1.698 -2.719 1.00 97.50 98 GLU A C 1
ATOM 792 O O . GLU A 1 98 ? 0.344 -1.634 -3.799 1.00 97.50 98 GLU A O 1
ATOM 797 N N . LYS A 1 99 ? 0.385 -2.043 -1.591 1.00 97.50 99 LYS A N 1
ATOM 798 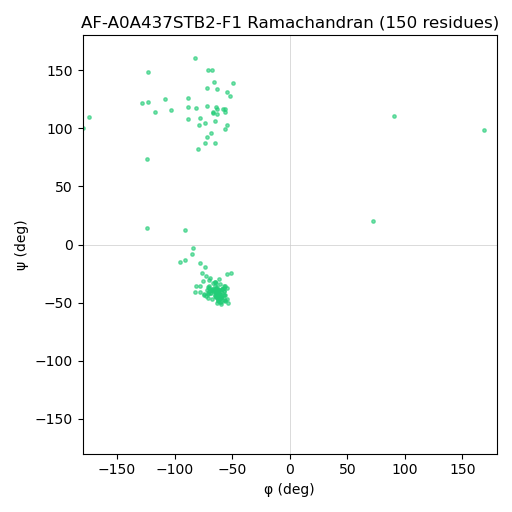C CA . LYS A 1 99 ? 1.804 -2.418 -1.524 1.00 97.50 99 LYS A CA 1
ATOM 799 C C . LYS A 1 99 ? 2.126 -3.546 -2.504 1.00 97.50 99 LYS A C 1
ATOM 801 O O . LYS A 1 99 ? 3.074 -3.439 -3.284 1.00 97.50 99 LYS A O 1
ATOM 806 N N . ASN A 1 100 ? 1.340 -4.621 -2.474 1.00 97.44 100 ASN A N 1
ATOM 807 C CA . ASN A 1 100 ? 1.554 -5.775 -3.346 1.00 97.44 100 ASN A CA 1
ATOM 808 C C . ASN A 1 100 ? 1.395 -5.404 -4.827 1.00 97.44 100 ASN A C 1
ATOM 810 O O . ASN A 1 100 ? 2.176 -5.861 -5.658 1.00 97.44 100 ASN A O 1
ATOM 814 N N . GLU A 1 101 ? 0.461 -4.511 -5.162 1.00 98.00 101 GLU A N 1
ATOM 815 C CA . GLU A 1 101 ? 0.318 -4.003 -6.528 1.00 98.00 101 GLU A CA 1
ATOM 816 C C . GLU A 1 101 ? 1.580 -3.258 -7.008 1.00 98.00 101 GLU A C 1
ATOM 818 O O . GLU A 1 101 ? 2.021 -3.441 -8.149 1.00 98.00 101 GLU A O 1
ATOM 823 N N . TYR A 1 102 ? 2.195 -2.433 -6.153 1.00 98.06 102 TYR A N 1
ATOM 824 C CA . TYR A 1 102 ? 3.449 -1.746 -6.483 1.00 98.06 102 TYR A CA 1
ATOM 825 C C . TYR A 1 102 ? 4.628 -2.708 -6.636 1.00 98.06 102 TYR A C 1
ATOM 827 O O . TYR A 1 102 ? 5.440 -2.534 -7.553 1.00 98.06 102 TYR A O 1
ATOM 835 N N . ILE A 1 103 ? 4.701 -3.744 -5.799 1.00 97.50 103 ILE A N 1
ATOM 836 C CA . ILE A 1 103 ? 5.710 -4.805 -5.910 1.00 97.50 103 ILE A CA 1
ATOM 837 C C . ILE A 1 103 ? 5.556 -5.544 -7.245 1.00 97.50 103 ILE A C 1
ATOM 839 O O . ILE A 1 103 ? 6.525 -5.649 -7.998 1.00 97.50 103 ILE A O 1
ATOM 843 N N . ASP A 1 104 ? 4.343 -5.960 -7.604 1.00 97.88 104 ASP A N 1
ATOM 844 C CA . ASP A 1 104 ? 4.067 -6.659 -8.863 1.00 97.88 104 ASP A CA 1
ATOM 845 C C . ASP A 1 104 ? 4.432 -5.820 -10.094 1.00 97.88 104 ASP A C 1
ATOM 847 O O . ASP A 1 104 ? 5.012 -6.323 -11.062 1.00 97.88 104 ASP A O 1
ATOM 851 N N . LYS A 1 105 ? 4.110 -4.521 -10.080 1.00 97.56 105 LYS A N 1
ATOM 852 C CA . LYS A 1 105 ? 4.515 -3.595 -11.151 1.00 97.56 105 LYS A CA 1
ATOM 853 C C . LYS A 1 105 ? 6.034 -3.462 -11.225 1.00 97.56 105 LYS A C 1
ATOM 855 O O . LYS A 1 105 ? 6.586 -3.479 -12.324 1.00 97.56 105 LYS A O 1
ATOM 860 N N . THR A 1 106 ? 6.704 -3.372 -10.078 1.00 97.44 106 THR A N 1
ATOM 861 C CA . THR A 1 106 ? 8.169 -3.296 -9.995 1.00 97.44 106 THR A CA 1
ATOM 862 C C . THR A 1 106 ? 8.817 -4.531 -10.616 1.00 97.44 106 THR A C 1
ATOM 864 O O . THR A 1 106 ? 9.715 -4.376 -11.438 1.00 97.44 106 THR A O 1
ATOM 867 N N . LEU A 1 107 ? 8.319 -5.735 -10.310 1.00 96.06 107 LEU A N 1
ATOM 868 C CA . LEU A 1 107 ? 8.820 -6.990 -10.882 1.00 96.06 107 LEU A CA 1
ATOM 869 C C . LEU A 1 107 ? 8.665 -7.029 -12.408 1.00 96.06 107 LEU A C 1
ATOM 871 O O . LEU A 1 107 ? 9.623 -7.310 -13.122 1.00 96.06 107 LEU A O 1
ATOM 875 N N . LYS A 1 108 ? 7.493 -6.637 -12.928 1.00 95.56 108 LYS A N 1
ATOM 876 C CA . LYS A 1 108 ? 7.255 -6.548 -14.382 1.00 95.56 108 LYS A CA 1
ATOM 877 C C . LYS A 1 108 ? 8.197 -5.565 -15.077 1.00 95.56 108 LYS A C 1
ATOM 879 O O . LYS A 1 108 ? 8.531 -5.752 -16.248 1.00 95.56 108 LYS A O 1
ATOM 884 N N . ILE A 1 109 ? 8.572 -4.480 -14.400 1.00 96.00 109 ILE A N 1
ATOM 885 C CA . ILE A 1 109 ? 9.541 -3.518 -14.926 1.00 96.00 109 ILE A CA 1
ATOM 886 C C . ILE A 1 109 ? 10.960 -4.088 -14.851 1.00 96.00 109 ILE A C 1
ATOM 888 O O . ILE A 1 109 ? 11.703 -3.950 -15.822 1.00 96.00 109 ILE A O 1
ATOM 892 N N . ASP A 1 110 ? 11.330 -4.744 -13.749 1.00 94.56 110 ASP A N 1
ATOM 893 C CA . ASP A 1 110 ? 12.635 -5.393 -13.594 1.00 94.56 110 ASP A CA 1
ATOM 894 C C . ASP A 1 110 ? 12.873 -6.421 -14.714 1.00 94.56 110 ASP A C 1
ATOM 896 O O . ASP A 1 110 ? 13.924 -6.375 -15.352 1.00 94.56 110 ASP A O 1
ATOM 900 N N . ASP A 1 111 ? 11.871 -7.233 -15.069 1.00 93.75 111 ASP A N 1
ATOM 901 C CA . ASP A 1 111 ? 11.947 -8.166 -16.205 1.00 93.75 111 ASP A CA 1
ATOM 902 C C . ASP A 1 111 ? 12.273 -7.453 -17.531 1.00 93.75 111 ASP A C 1
ATOM 904 O O . ASP A 1 111 ? 13.132 -7.894 -18.301 1.00 93.75 111 ASP A O 1
ATOM 908 N N . LYS A 1 112 ? 11.626 -6.305 -17.788 1.00 92.88 112 LYS A N 1
ATOM 909 C CA . LYS A 1 112 ? 11.851 -5.494 -18.999 1.00 92.88 112 LYS A CA 1
ATOM 910 C C . LYS A 1 112 ? 13.211 -4.800 -19.013 1.00 92.88 112 LYS A C 1
ATOM 912 O O . LYS A 1 112 ? 13.741 -4.549 -20.091 1.00 92.88 112 LYS A O 1
ATOM 917 N N . ILE A 1 113 ? 13.756 -4.455 -17.847 1.00 92.62 113 ILE A N 1
ATOM 918 C CA . ILE A 1 113 ? 15.079 -3.830 -17.726 1.00 92.62 113 ILE A CA 1
ATOM 919 C C . ILE A 1 113 ? 16.187 -4.878 -17.879 1.00 92.62 113 ILE A C 1
ATOM 921 O O . ILE A 1 113 ? 17.189 -4.598 -18.531 1.00 92.62 113 ILE A O 1
ATOM 925 N N . ILE A 1 114 ? 16.019 -6.069 -17.293 1.00 92.00 114 ILE A N 1
ATOM 926 C CA . ILE A 1 114 ? 17.008 -7.159 -17.337 1.00 92.00 114 ILE A CA 1
ATOM 927 C C . ILE A 1 114 ? 17.095 -7.760 -18.743 1.00 92.00 114 ILE A C 1
ATOM 929 O O . ILE A 1 114 ? 18.193 -8.049 -19.220 1.00 92.00 114 ILE A O 1
ATOM 933 N N . SER A 1 115 ? 15.954 -7.929 -19.418 1.00 91.69 115 SER A N 1
ATOM 934 C CA . SER A 1 115 ? 15.887 -8.465 -20.780 1.00 91.69 115 SER A CA 1
ATOM 935 C C . SER A 1 115 ? 15.158 -7.498 -21.725 1.00 91.69 115 SER A C 1
ATOM 937 O O . SER A 1 115 ? 14.005 -7.730 -22.109 1.00 91.69 115 SER A O 1
ATOM 939 N N . PRO A 1 116 ? 15.809 -6.383 -22.110 1.00 85.56 116 PRO A N 1
ATOM 940 C CA . PRO A 1 116 ? 15.191 -5.352 -22.931 1.00 85.56 116 PRO A CA 1
ATOM 941 C C . PRO A 1 116 ? 15.014 -5.860 -24.363 1.00 85.56 116 PRO A C 1
ATOM 943 O O . PRO A 1 116 ? 15.897 -5.754 -25.212 1.00 85.56 116 PRO A O 1
ATOM 946 N N . THR A 1 117 ? 13.842 -6.425 -24.638 1.00 88.69 117 THR A N 1
ATOM 947 C CA . THR A 1 117 ? 13.487 -6.940 -25.962 1.00 88.69 117 THR A CA 1
ATOM 948 C C . THR A 1 117 ? 12.552 -5.947 -26.643 1.00 88.69 117 THR A C 1
ATOM 950 O O . THR A 1 117 ? 11.449 -5.700 -26.163 1.00 88.69 117 THR A O 1
ATOM 953 N N . GLY A 1 118 ? 12.984 -5.352 -27.758 1.00 89.31 118 GLY A N 1
ATOM 954 C CA . GLY A 1 118 ? 12.144 -4.435 -28.541 1.00 89.31 118 GLY A CA 1
ATOM 955 C C . GLY A 1 118 ? 11.891 -3.061 -27.902 1.00 89.31 118 GLY A C 1
ATOM 956 O O . GLY A 1 118 ? 10.938 -2.388 -28.287 1.00 89.31 118 GLY A O 1
ATOM 957 N N . ILE A 1 119 ? 12.727 -2.636 -26.948 1.00 92.31 119 ILE A N 1
ATOM 958 C CA . ILE A 1 119 ? 12.680 -1.298 -26.337 1.00 92.31 119 ILE A CA 1
ATOM 959 C C . ILE A 1 119 ? 14.026 -0.582 -26.491 1.00 92.31 119 ILE A C 1
ATOM 961 O O . ILE A 1 119 ? 15.077 -1.213 -26.529 1.00 92.31 119 ILE A O 1
ATOM 965 N N . SER A 1 120 ? 13.986 0.743 -26.598 1.00 95.06 120 SER A N 1
ATOM 966 C CA . SER A 1 120 ? 15.172 1.599 -26.720 1.00 95.06 120 SER A CA 1
ATOM 967 C C . SER A 1 120 ? 15.818 1.907 -25.366 1.00 95.06 120 SER A C 1
ATOM 969 O O . SER A 1 120 ? 15.154 1.886 -24.329 1.00 95.06 120 SER A O 1
ATOM 971 N N . ASP A 1 121 ? 17.087 2.317 -25.376 1.00 94.44 121 ASP A N 1
ATOM 972 C CA . ASP A 1 121 ? 17.823 2.725 -24.169 1.00 94.44 121 ASP A CA 1
ATOM 973 C C . ASP A 1 121 ? 17.127 3.851 -23.391 1.00 94.44 121 ASP A C 1
ATOM 975 O O . ASP A 1 121 ? 17.138 3.880 -22.159 1.00 94.44 121 ASP A O 1
ATOM 979 N N . THR A 1 122 ? 16.487 4.787 -24.097 1.00 96.31 122 THR A N 1
ATOM 980 C CA . THR A 1 122 ? 15.706 5.859 -23.466 1.00 96.31 122 THR A CA 1
ATOM 981 C C . THR A 1 122 ? 14.509 5.289 -22.709 1.00 96.31 122 THR A C 1
ATOM 983 O O . THR A 1 122 ? 14.233 5.718 -21.590 1.00 96.31 122 THR A O 1
ATOM 986 N N . GLN A 1 123 ? 13.826 4.287 -23.272 1.00 96.75 123 GLN A N 1
ATOM 987 C CA . GLN A 1 123 ? 12.725 3.602 -22.591 1.00 96.75 123 GLN A CA 1
ATOM 988 C C . GLN A 1 123 ? 13.228 2.814 -21.376 1.00 96.75 123 GLN A C 1
ATOM 990 O O . GLN A 1 123 ? 12.601 2.885 -20.325 1.00 96.75 123 GLN A O 1
ATOM 995 N N . VAL A 1 124 ? 14.386 2.150 -21.464 1.00 95.88 124 VAL A N 1
ATOM 996 C CA . VAL A 1 124 ? 15.013 1.468 -20.314 1.00 95.88 124 VAL A CA 1
ATOM 997 C C . VAL A 1 124 ? 15.330 2.453 -19.180 1.00 95.88 124 VAL A C 1
ATOM 999 O O . VAL A 1 124 ? 15.079 2.160 -18.008 1.00 95.88 124 VAL A O 1
ATOM 1002 N N . LYS A 1 125 ? 15.828 3.655 -19.504 1.00 96.62 125 LYS A N 1
ATOM 1003 C CA . LYS A 1 125 ? 16.071 4.715 -18.509 1.00 96.62 125 LYS A CA 1
ATOM 1004 C C . LYS A 1 125 ? 14.781 5.192 -17.846 1.00 96.62 125 LYS A C 1
ATOM 1006 O O . LYS A 1 125 ? 14.749 5.316 -16.625 1.00 96.62 125 LYS A O 1
ATOM 1011 N N . LEU A 1 126 ? 13.723 5.430 -18.622 1.00 97.38 126 LEU A N 1
ATOM 1012 C CA . LEU A 1 126 ? 12.419 5.834 -18.082 1.00 97.38 126 LEU A CA 1
ATOM 1013 C C . LEU A 1 126 ? 11.830 4.754 -17.168 1.00 97.38 126 LEU A C 1
ATOM 1015 O O . LEU A 1 126 ? 11.430 5.062 -16.049 1.00 97.38 126 LEU A O 1
ATOM 1019 N N . LEU A 1 127 ? 11.879 3.490 -17.594 1.00 97.25 127 LEU A N 1
ATOM 1020 C CA . LEU A 1 127 ? 11.470 2.345 -16.780 1.00 97.25 127 LEU A CA 1
ATOM 1021 C C . LEU A 1 127 ? 12.277 2.253 -15.479 1.00 97.25 127 LEU A C 1
ATOM 1023 O O . LEU A 1 127 ? 11.722 1.965 -14.425 1.00 97.25 127 LEU A O 1
ATOM 1027 N N . SER A 1 128 ? 13.577 2.554 -15.517 1.00 96.75 128 SER A N 1
ATOM 1028 C CA . SER A 1 128 ? 14.416 2.573 -14.311 1.00 96.75 128 SER A CA 1
ATOM 1029 C C . SER A 1 128 ? 13.980 3.652 -13.312 1.00 96.75 128 SER A C 1
ATOM 1031 O O . SER A 1 128 ? 14.000 3.414 -12.103 1.00 96.75 128 SER A O 1
ATOM 1033 N N . VAL A 1 129 ? 13.574 4.828 -13.803 1.00 97.75 129 VAL A N 1
ATOM 1034 C CA . VAL A 1 129 ? 13.032 5.913 -12.967 1.00 97.75 129 VAL A CA 1
ATOM 1035 C C . VAL A 1 129 ? 11.682 5.513 -12.375 1.00 97.75 129 VAL A C 1
ATOM 1037 O O . VAL A 1 129 ? 11.489 5.646 -11.168 1.00 97.75 129 VAL A O 1
ATOM 1040 N N . GLU A 1 130 ? 10.781 4.971 -13.193 1.00 97.56 130 GLU A N 1
ATOM 1041 C CA . GLU A 1 130 ? 9.464 4.493 -12.757 1.00 97.56 130 GLU A CA 1
ATOM 1042 C C . GLU A 1 130 ? 9.581 3.392 -11.696 1.00 97.56 130 GLU A C 1
ATOM 1044 O O . GLU A 1 130 ? 8.960 3.479 -10.637 1.00 97.56 130 GLU A O 1
ATOM 1049 N N . ARG A 1 131 ? 10.458 2.407 -11.919 1.00 97.44 131 ARG A N 1
ATOM 1050 C CA . ARG A 1 131 ? 10.771 1.357 -10.943 1.00 97.44 131 ARG A CA 1
ATOM 1051 C C . ARG A 1 131 ? 11.208 1.943 -9.605 1.00 97.44 131 ARG A C 1
ATOM 1053 O O . ARG A 1 131 ? 10.760 1.495 -8.553 1.00 97.44 131 ARG A O 1
ATOM 1060 N N . ASN A 1 132 ? 12.108 2.924 -9.626 1.00 97.38 132 ASN A N 1
ATOM 1061 C CA . ASN A 1 132 ?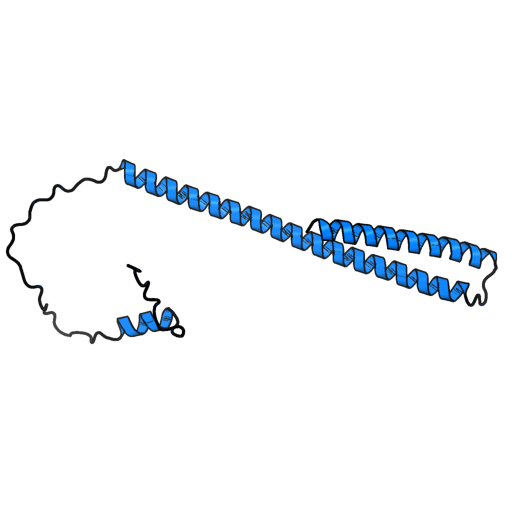 12.586 3.546 -8.395 1.00 97.38 132 ASN A CA 1
ATOM 1062 C C . ASN A 1 132 ? 11.449 4.283 -7.672 1.00 97.38 132 ASN A C 1
ATOM 1064 O O . ASN A 1 132 ? 11.335 4.149 -6.457 1.00 97.38 132 ASN A O 1
ATOM 1068 N N . ALA A 1 133 ? 10.579 4.984 -8.404 1.00 97.69 133 ALA A N 1
ATOM 1069 C CA . ALA A 1 133 ? 9.408 5.639 -7.826 1.00 97.69 133 ALA A CA 1
ATOM 1070 C C . ALA A 1 133 ? 8.446 4.631 -7.169 1.00 97.69 133 ALA A C 1
ATOM 1072 O O . ALA A 1 133 ? 8.014 4.853 -6.040 1.00 97.69 133 ALA A O 1
ATOM 1073 N N . LEU A 1 134 ? 8.168 3.495 -7.818 1.00 98.06 134 LEU A N 1
ATOM 1074 C CA . LEU A 1 134 ? 7.332 2.428 -7.251 1.00 98.06 134 LEU A CA 1
ATOM 1075 C C . LEU A 1 134 ? 7.941 1.814 -5.983 1.00 98.06 134 LEU A C 1
ATOM 1077 O O . LEU A 1 134 ? 7.224 1.571 -5.013 1.00 98.06 134 LEU A O 1
ATOM 1081 N N . ARG A 1 135 ? 9.266 1.622 -5.942 1.00 97.00 135 ARG A N 1
ATOM 1082 C CA . ARG A 1 135 ? 9.964 1.174 -4.724 1.00 97.00 135 ARG A CA 1
ATOM 1083 C C . ARG A 1 135 ? 9.859 2.202 -3.597 1.00 97.00 135 ARG A C 1
ATOM 1085 O O . ARG A 1 135 ? 9.623 1.825 -2.455 1.00 97.00 135 ARG A O 1
ATOM 1092 N N . THR A 1 136 ? 9.976 3.495 -3.904 1.00 97.62 136 THR A N 1
ATOM 1093 C CA . THR A 1 136 ? 9.752 4.560 -2.914 1.00 97.62 136 THR A CA 1
ATOM 1094 C C . THR A 1 136 ? 8.321 4.541 -2.383 1.00 97.62 136 THR A C 1
ATOM 1096 O O . THR A 1 136 ? 8.138 4.612 -1.172 1.00 97.62 136 THR A O 1
ATOM 1099 N N . LEU A 1 137 ? 7.318 4.397 -3.254 1.00 97.38 137 LEU A N 1
ATOM 1100 C CA . LEU A 1 137 ? 5.918 4.277 -2.836 1.00 97.38 137 LEU A CA 1
ATOM 1101 C C . LEU A 1 137 ? 5.693 3.048 -1.951 1.00 97.38 137 LEU A C 1
ATOM 1103 O O . LEU A 1 137 ? 5.050 3.165 -0.916 1.00 97.38 137 LEU A O 1
ATOM 1107 N N . THR A 1 138 ? 6.290 1.907 -2.304 1.00 97.75 138 THR A N 1
ATOM 1108 C CA . THR A 1 138 ? 6.235 0.680 -1.491 1.00 97.75 138 THR A CA 1
ATOM 1109 C C . THR A 1 138 ? 6.753 0.939 -0.075 1.00 97.75 138 THR A C 1
ATOM 1111 O O . THR A 1 138 ? 6.065 0.624 0.889 1.00 97.75 138 THR A O 1
ATOM 1114 N N . ASN A 1 139 ? 7.909 1.597 0.062 1.00 96.38 139 ASN A N 1
ATOM 1115 C CA . ASN A 1 139 ? 8.474 1.932 1.372 1.00 96.38 139 ASN A CA 1
ATOM 1116 C C . ASN A 1 139 ? 7.580 2.894 2.172 1.00 96.38 139 ASN A C 1
ATOM 1118 O O . ASN A 1 139 ? 7.474 2.766 3.387 1.00 96.38 139 ASN A O 1
ATOM 1122 N N . VAL A 1 140 ? 6.951 3.872 1.512 1.00 97.38 140 VAL A N 1
ATOM 1123 C CA . VAL A 1 140 ? 6.023 4.808 2.170 1.00 97.38 140 VAL A CA 1
ATOM 1124 C C . VAL A 1 140 ? 4.784 4.082 2.685 1.00 97.38 140 VAL A C 1
ATOM 1126 O O . VAL A 1 140 ? 4.360 4.330 3.812 1.00 97.38 140 VAL A O 1
ATOM 1129 N N . VAL A 1 141 ? 4.216 3.183 1.879 1.00 97.31 141 VAL A N 1
ATOM 1130 C CA . VAL A 1 141 ? 3.069 2.366 2.286 1.00 97.31 141 VAL A CA 1
ATOM 1131 C C . VAL A 1 141 ? 3.449 1.443 3.444 1.00 97.31 141 VAL A C 1
ATOM 1133 O O . VAL A 1 141 ? 2.684 1.354 4.398 1.00 97.31 141 VAL A O 1
ATOM 1136 N N . ASP A 1 142 ? 4.640 0.842 3.416 1.00 96.00 142 ASP A N 1
ATOM 1137 C CA . ASP A 1 142 ? 5.148 0.013 4.515 1.00 96.00 142 ASP A CA 1
ATOM 1138 C C . ASP A 1 142 ? 5.258 0.779 5.827 1.00 96.00 142 ASP A C 1
ATOM 1140 O O . ASP A 1 142 ? 4.658 0.371 6.818 1.00 96.00 142 ASP A O 1
ATOM 1144 N N . MET A 1 143 ? 5.915 1.942 5.816 1.00 95.81 143 MET A N 1
ATOM 1145 C CA . MET A 1 143 ? 5.983 2.798 7.005 1.00 95.81 143 MET A CA 1
ATOM 1146 C C . MET A 1 143 ? 4.586 3.167 7.512 1.00 95.81 143 MET A C 1
ATOM 1148 O O . MET A 1 143 ? 4.353 3.208 8.714 1.00 95.81 143 MET A O 1
ATOM 1152 N N . ARG A 1 144 ? 3.628 3.406 6.608 1.00 95.25 144 ARG A N 1
ATOM 1153 C CA . ARG A 1 144 ? 2.262 3.747 7.008 1.00 95.25 144 ARG A CA 1
ATOM 1154 C C . ARG A 1 144 ? 1.507 2.568 7.622 1.00 95.25 144 ARG A C 1
ATOM 1156 O O . ARG A 1 144 ? 0.680 2.786 8.503 1.00 95.25 144 ARG A O 1
ATOM 1163 N N . ILE A 1 145 ? 1.744 1.352 7.138 1.00 95.06 145 ILE A N 1
ATOM 1164 C CA . ILE A 1 145 ? 1.192 0.130 7.730 1.00 95.06 145 ILE A CA 1
ATOM 1165 C C . ILE A 1 145 ? 1.761 -0.057 9.137 1.00 95.06 145 ILE A C 1
ATOM 1167 O O . ILE A 1 145 ? 0.989 -0.316 10.057 1.00 95.06 145 ILE A O 1
ATOM 1171 N N . ASP A 1 146 ? 3.070 0.121 9.306 1.00 94.44 146 ASP A N 1
ATOM 1172 C CA . ASP A 1 146 ? 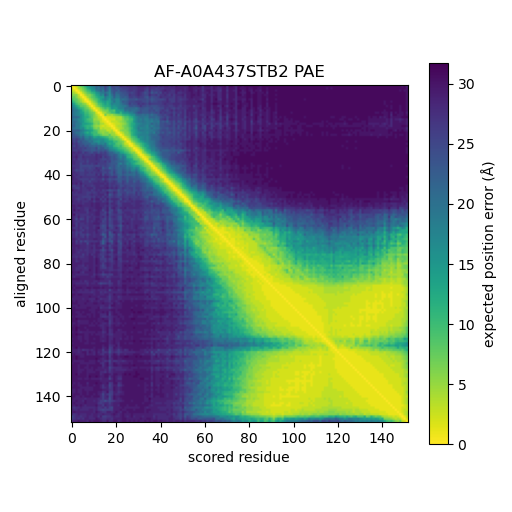3.735 0.004 10.605 1.00 94.44 146 ASP A CA 1
ATOM 1173 C C . ASP A 1 146 ? 3.209 1.062 11.594 1.00 94.44 146 ASP A C 1
ATOM 1175 O O . ASP A 1 146 ? 2.762 0.703 12.681 1.00 94.44 146 ASP A O 1
ATOM 1179 N N . ASP A 1 147 ? 3.110 2.331 11.175 1.00 92.94 147 ASP A N 1
ATOM 1180 C CA . ASP A 1 147 ? 2.521 3.423 11.972 1.00 92.94 147 ASP A CA 1
ATOM 1181 C C . ASP A 1 147 ? 1.098 3.105 12.462 1.00 92.94 147 ASP A C 1
ATOM 1183 O O . ASP A 1 147 ? 0.693 3.536 13.542 1.00 92.94 147 ASP A O 1
ATOM 1187 N N . LEU A 1 148 ? 0.296 2.432 11.630 1.00 90.06 148 LEU A N 1
ATOM 1188 C CA . LEU A 1 148 ? -1.082 2.071 11.965 1.00 90.06 148 LEU A CA 1
ATOM 1189 C C . LEU A 1 148 ? -1.136 0.861 12.897 1.00 90.06 148 LEU A C 1
ATOM 1191 O O . LEU A 1 148 ? -1.977 0.837 13.786 1.00 90.06 148 LEU A O 1
ATOM 1195 N N . LYS A 1 149 ? -0.227 -0.105 12.729 1.00 89.31 149 LYS A N 1
ATOM 1196 C CA . LYS A 1 149 ? -0.106 -1.271 13.616 1.00 89.31 149 LYS A CA 1
ATOM 1197 C C . LYS A 1 149 ? 0.419 -0.900 15.004 1.00 89.31 149 LYS A C 1
ATOM 1199 O O . LYS A 1 149 ? 0.088 -1.587 15.957 1.00 89.31 149 LYS A O 1
ATOM 1204 N N . GLU A 1 150 ? 1.216 0.162 15.130 1.00 85.19 150 GLU A N 1
ATOM 1205 C CA . GLU A 1 150 ? 1.674 0.689 16.428 1.00 85.19 150 GLU A CA 1
ATOM 1206 C C . GLU A 1 150 ? 0.609 1.526 17.166 1.00 85.19 150 GLU A C 1
ATOM 1208 O O . GLU A 1 150 ? 0.764 1.805 18.356 1.00 85.19 150 GLU A O 1
ATOM 1213 N N . GLN A 1 151 ? -0.448 1.963 16.470 1.00 69.19 151 GLN A N 1
ATOM 1214 C CA . GLN A 1 151 ? -1.564 2.732 17.043 1.00 69.19 151 GLN A CA 1
ATOM 1215 C C . GLN A 1 151 ? -2.730 1.862 17.535 1.00 69.19 151 GLN A C 1
ATOM 1217 O O . GLN A 1 151 ? -3.593 2.393 18.240 1.00 69.19 151 GLN A O 1
ATOM 1222 N N . ASP A 1 152 ? -2.752 0.580 17.161 1.00 54.69 152 ASP A N 1
ATOM 1223 C CA . ASP A 1 152 ? -3.680 -0.449 17.654 1.00 54.69 152 ASP A CA 1
ATOM 1224 C C . ASP A 1 152 ? -3.137 -1.121 18.934 1.00 54.69 152 ASP A C 1
ATOM 1226 O O . ASP A 1 152 ? -3.961 -1.439 19.826 1.00 54.69 152 ASP A O 1
#

Radius of gyration: 38.15 Å; Cα contacts (8 Å, |Δi|>4): 40; chains: 1; bounding box: 74×44×102 Å

Foldseek 3Di:
DDDDPPDPPD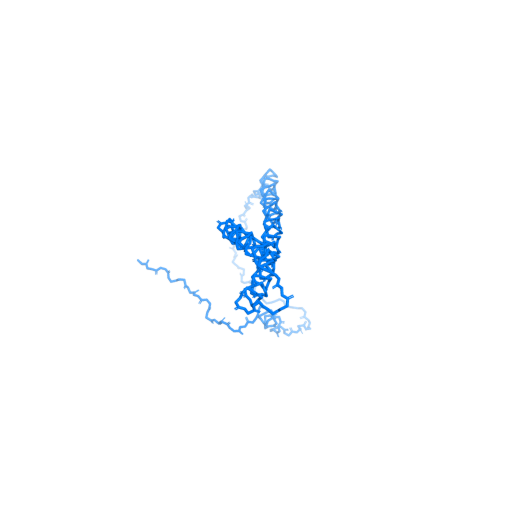DDDDPVRVVCVVVVPDDDDDDDDDDDDDDDDDDDPPPPPPPPPPVVVVVVVVVVVVVVVVVVVVVVVVVVVVVVVVVLVVVLVVLVVVLVVLVVLLVVLVVCLVDVDPDDPVVSVVSVVSSVVSVVSSVVSVVVSVVSVVVD

Solvent-accessible surface area (backbone atoms only — not comparable to full-atom val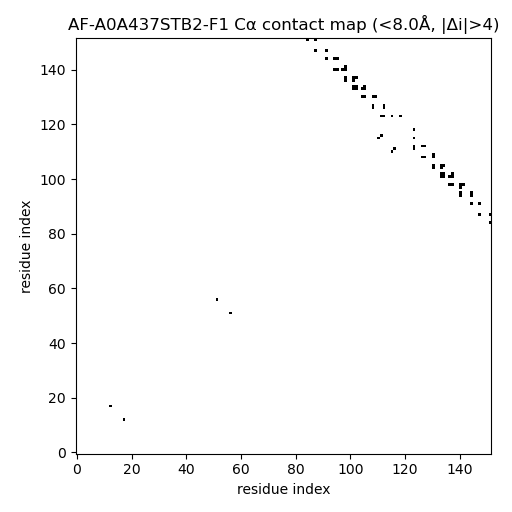ues): 9383 Å² total; per-residue (Å²): 136,86,83,80,80,81,71,83,91,69,95,84,74,56,79,72,5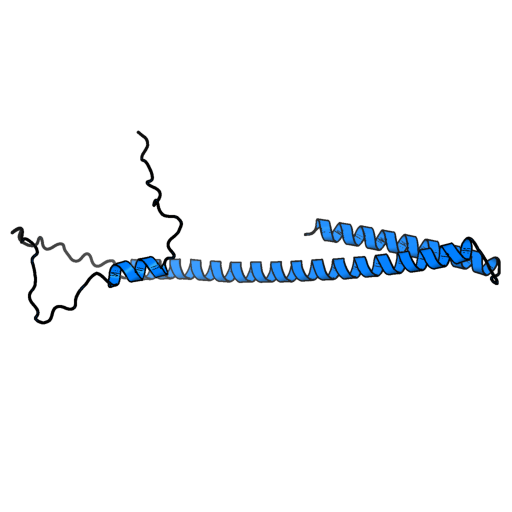5,58,61,48,60,72,65,66,77,64,81,85,78,84,73,92,78,90,86,81,83,85,79,77,93,64,82,82,74,82,69,73,82,74,73,72,55,75,66,60,61,52,53,52,50,54,52,53,49,52,52,52,53,49,50,57,50,49,54,53,50,54,54,50,51,50,54,48,50,56,50,50,52,58,48,42,56,50,46,55,52,51,34,50,53,33,51,55,52,33,52,60,43,48,54,45,60,77,56,60,74,95,62,53,72,68,55,47,51,51,48,52,51,50,36,49,51,34,51,51,51,34,52,54,44,48,52,52,45,51,59,52,64,74,73,108

Mean predicted aligned error: 19.19 Å